Protein AF-X1VBJ0-F1 (afdb_monomer_lite)

Foldseek 3Di:
DDDPVVVVVVLCVVQNDDAAEDEDEDQAAVVVVVVLVVVPWDWPDDDHPAKTWIFSDDRRTYIYMYGYDDDPPPDD

Radius of gyration: 13.89 Å; chains: 1; bounding box: 39×29×32 Å

Structure (mmCIF, N/CA/C/O backbone):
data_AF-X1VBJ0-F1
#
_entry.id   AF-X1VBJ0-F1
#
loop_
_atom_site.group_PDB
_atom_site.id
_atom_site.type_symbol
_atom_site.label_atom_id
_atom_site.label_alt_id
_atom_site.label_comp_id
_atom_site.label_asym_id
_atom_site.label_entity_id
_atom_site.label_seq_id
_atom_site.pdbx_PDB_ins_code
_atom_site.Cartn_x
_atom_site.Cartn_y
_atom_site.Cartn_z
_atom_site.occupancy
_atom_site.B_iso_or_equiv
_atom_site.auth_seq_id
_atom_site.auth_comp_id
_atom_site.auth_asym_id
_atom_site.auth_atom_id
_atom_site.pdbx_PDB_model_num
ATOM 1 N N . LEU A 1 1 ? -11.136 12.213 -7.191 1.00 43.12 1 LEU A N 1
ATOM 2 C CA . LEU A 1 1 ? -10.166 12.606 -6.148 1.00 43.12 1 LEU A CA 1
ATOM 3 C C . LEU A 1 1 ? -8.981 13.253 -6.870 1.00 43.12 1 LEU A C 1
ATOM 5 O O . LEU A 1 1 ? -8.450 12.607 -7.760 1.00 43.12 1 LEU A O 1
ATOM 9 N N . ILE A 1 2 ? -8.636 14.519 -6.601 1.00 37.84 2 ILE A N 1
ATOM 10 C CA . ILE A 1 2 ? -7.442 15.170 -7.184 1.00 37.84 2 ILE A CA 1
ATOM 11 C C . ILE A 1 2 ? -6.293 14.969 -6.196 1.00 37.84 2 ILE A C 1
ATOM 13 O O . ILE A 1 2 ? -6.370 15.435 -5.060 1.00 37.84 2 ILE A O 1
ATOM 17 N N . GLN A 1 3 ? -5.270 14.225 -6.613 1.00 48.44 3 GLN A N 1
ATOM 18 C CA . GLN A 1 3 ? -4.005 14.110 -5.889 1.00 48.44 3 GLN A CA 1
ATOM 19 C C . GLN A 1 3 ? -3.143 15.367 -6.125 1.00 48.44 3 GLN A C 1
ATOM 21 O O . GLN A 1 3 ? -3.343 16.058 -7.128 1.00 48.44 3 GLN A O 1
ATOM 26 N N . PRO A 1 4 ? -2.196 15.699 -5.226 1.00 46.72 4 PRO A N 1
ATOM 27 C CA . PRO A 1 4 ? -1.209 16.744 -5.492 1.00 46.72 4 PRO A CA 1
ATOM 28 C C . PRO A 1 4 ? -0.402 16.417 -6.760 1.00 46.72 4 PRO A C 1
ATOM 30 O O . PRO A 1 4 ? -0.038 15.266 -6.995 1.00 46.72 4 PRO A O 1
ATOM 33 N N . ALA A 1 5 ? -0.137 17.443 -7.574 1.00 53.09 5 ALA A N 1
ATOM 34 C CA . ALA A 1 5 ? 0.381 17.312 -8.939 1.00 53.09 5 ALA A CA 1
ATOM 35 C C . ALA A 1 5 ? 1.684 16.495 -9.061 1.00 53.09 5 ALA A C 1
ATOM 37 O O . ALA A 1 5 ? 1.877 15.817 -10.064 1.00 53.09 5 ALA A O 1
ATOM 38 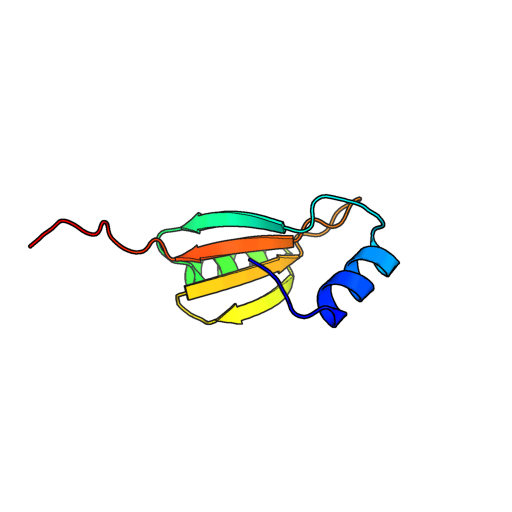N N . GLU A 1 6 ? 2.538 16.510 -8.035 1.00 54.44 6 GLU A N 1
ATOM 39 C CA . GLU A 1 6 ? 3.850 15.843 -8.038 1.00 54.44 6 GLU A CA 1
ATOM 40 C C . GLU A 1 6 ? 3.766 14.307 -8.144 1.00 54.44 6 GLU A C 1
ATOM 42 O O . GLU A 1 6 ? 4.597 13.677 -8.807 1.00 54.44 6 GLU A O 1
ATOM 47 N N . GLY A 1 7 ? 2.747 13.689 -7.531 1.00 58.19 7 GLY A N 1
ATOM 48 C CA . GLY A 1 7 ? 2.533 12.238 -7.616 1.00 58.19 7 GLY A CA 1
ATOM 49 C C . GLY A 1 7 ? 2.074 11.802 -9.009 1.00 58.19 7 GLY A C 1
ATOM 50 O O . GLY A 1 7 ? 2.532 10.788 -9.531 1.00 58.19 7 GLY A O 1
ATOM 51 N N . TYR A 1 8 ? 1.235 12.625 -9.639 1.00 59.16 8 TYR A N 1
ATOM 52 C CA . TYR A 1 8 ? 0.706 12.387 -10.980 1.00 59.16 8 TYR A CA 1
ATOM 53 C C . TYR A 1 8 ? 1.790 12.504 -12.063 1.00 59.16 8 TYR A C 1
ATOM 55 O O . TYR A 1 8 ? 1.876 11.646 -12.938 1.00 59.16 8 TYR A O 1
ATOM 63 N N . THR A 1 9 ? 2.670 13.510 -11.985 1.00 61.56 9 THR A N 1
ATOM 64 C CA . THR A 1 9 ? 3.784 13.664 -12.940 1.00 61.56 9 THR A CA 1
ATOM 65 C C . THR A 1 9 ? 4.787 12.517 -12.855 1.00 61.56 9 THR A C 1
ATOM 67 O O . THR A 1 9 ? 5.169 11.972 -13.884 1.00 61.56 9 THR A O 1
ATOM 70 N N . THR A 1 10 ? 5.141 12.069 -11.644 1.00 64.81 10 THR A N 1
ATOM 71 C CA . THR A 1 10 ? 6.066 10.932 -11.461 1.00 64.81 10 THR A CA 1
ATOM 72 C C . THR A 1 10 ? 5.493 9.639 -12.055 1.00 64.81 10 THR A C 1
ATOM 74 O O . THR A 1 10 ? 6.208 8.851 -12.678 1.00 64.81 10 THR A O 1
ATOM 77 N N . PHE A 1 11 ? 4.184 9.427 -11.893 1.00 63.47 11 PHE A N 1
ATOM 78 C CA . PHE A 1 11 ? 3.479 8.294 -12.481 1.00 63.47 11 PHE A CA 1
ATOM 79 C C . PHE A 1 11 ? 3.494 8.343 -14.014 1.00 63.47 11 PHE A C 1
ATOM 81 O O . PHE A 1 11 ? 3.845 7.346 -14.644 1.00 63.47 11 PHE A O 1
ATOM 88 N N . MET A 1 12 ? 3.161 9.500 -14.601 1.00 63.97 12 MET A N 1
ATOM 89 C CA . MET A 1 12 ? 3.184 9.710 -16.053 1.00 63.97 12 MET A CA 1
ATOM 90 C C . MET A 1 12 ? 4.578 9.493 -16.647 1.00 63.97 12 MET A C 1
ATOM 92 O O . MET A 1 12 ? 4.695 8.844 -17.683 1.00 63.97 12 MET A O 1
ATOM 96 N N . ASP A 1 13 ? 5.628 9.979 -15.983 1.00 68.31 13 ASP A N 1
ATOM 97 C CA . ASP A 1 13 ? 7.011 9.812 -16.442 1.00 68.31 13 ASP A CA 1
ATOM 98 C C . ASP A 1 13 ? 7.456 8.339 -16.426 1.00 68.31 13 ASP A C 1
ATOM 100 O O . ASP A 1 13 ? 8.269 7.921 -17.250 1.00 68.31 13 ASP A O 1
ATOM 104 N N . THR A 1 14 ? 6.906 7.537 -15.507 1.00 65.25 14 THR A N 1
ATOM 105 C CA . THR A 1 14 ? 7.280 6.124 -15.330 1.00 65.25 14 THR A CA 1
ATOM 106 C C . THR A 1 14 ? 6.436 5.177 -16.192 1.00 65.25 14 THR A C 1
ATOM 108 O O . THR A 1 14 ? 6.957 4.189 -16.709 1.00 65.25 14 THR A O 1
ATOM 111 N N . HIS A 1 15 ? 5.141 5.464 -16.368 1.00 64.06 15 HIS A N 1
ATOM 112 C CA . HIS A 1 15 ? 4.168 4.534 -16.960 1.00 64.06 15 HIS A CA 1
ATOM 113 C C . HIS A 1 15 ? 3.455 5.065 -18.216 1.00 64.06 15 HIS A C 1
ATOM 115 O O . HIS A 1 15 ? 2.805 4.283 -18.912 1.00 64.06 15 HIS A O 1
ATOM 121 N N . GLY A 1 16 ? 3.596 6.353 -18.549 1.00 62.41 16 GLY A N 1
ATOM 122 C CA . GLY A 1 16 ? 2.866 7.009 -19.637 1.00 62.41 16 GLY A CA 1
ATOM 123 C C . GLY A 1 16 ? 1.425 7.383 -19.268 1.00 62.41 16 GLY A C 1
ATOM 124 O O . GLY A 1 16 ? 1.016 7.333 -18.108 1.00 62.41 16 GLY A O 1
ATOM 125 N N . GLU A 1 17 ? 0.635 7.790 -20.264 1.00 59.06 17 GLU A N 1
ATOM 126 C CA . GLU A 1 17 ? -0.801 8.040 -20.081 1.00 59.06 17 GLU A CA 1
ATOM 127 C C . GLU A 1 17 ? -1.556 6.716 -19.854 1.00 59.06 17 GLU A C 1
ATOM 129 O O . GLU A 1 17 ? -1.417 5.772 -20.633 1.00 59.06 17 GLU A O 1
ATOM 134 N N . GLY A 1 18 ? -2.377 6.637 -18.800 1.00 61.38 18 GLY A N 1
ATOM 135 C CA . GLY A 1 18 ? -3.063 5.398 -18.423 1.00 61.38 18 GLY A CA 1
ATOM 136 C C . GLY A 1 18 ? -3.988 5.526 -17.208 1.00 61.38 18 GLY A C 1
ATOM 137 O O . GLY A 1 18 ? -4.203 6.614 -16.671 1.00 61.38 18 GLY A O 1
ATOM 138 N N . LEU A 1 19 ? -4.571 4.400 -16.782 1.00 62.56 19 LEU A N 1
ATOM 139 C CA . LEU A 1 19 ? -5.471 4.343 -15.628 1.00 62.56 19 LEU A CA 1
ATOM 140 C C . LEU A 1 19 ? -4.670 4.525 -14.329 1.00 62.56 19 LEU A C 1
ATOM 142 O O . LEU A 1 19 ? -3.889 3.661 -13.952 1.00 62.56 19 LEU A O 1
ATOM 146 N N . HIS A 1 20 ? -4.871 5.662 -13.661 1.00 64.88 20 HIS A N 1
ATOM 147 C CA . HIS A 1 20 ? -4.013 6.107 -12.560 1.00 64.88 20 HIS A CA 1
ATOM 148 C C . HIS A 1 20 ? -4.253 5.354 -11.238 1.00 64.88 20 HIS A C 1
ATOM 150 O O . HIS A 1 20 ? -3.303 5.008 -10.542 1.00 64.88 20 HIS A O 1
ATOM 156 N N . HIS A 1 21 ? -5.511 5.068 -10.884 1.00 72.06 21 HIS A N 1
ATOM 157 C CA . HIS A 1 21 ? -5.827 4.127 -9.808 1.00 72.06 21 HIS A CA 1
ATOM 158 C C . HIS A 1 21 ? -7.190 3.456 -9.987 1.00 72.06 21 HIS A C 1
ATOM 160 O O . HIS A 1 21 ? -8.098 4.029 -10.593 1.00 72.06 21 HIS A O 1
ATOM 166 N N . TRP A 1 22 ? -7.344 2.262 -9.412 1.00 80.06 22 TRP A N 1
ATOM 167 C CA . TRP A 1 22 ? -8.615 1.540 -9.325 1.00 80.06 22 TRP A CA 1
ATOM 168 C C . TRP A 1 22 ? -8.945 1.196 -7.868 1.00 80.06 22 TRP A C 1
ATOM 170 O O . TRP A 1 22 ? -8.163 0.523 -7.195 1.00 80.06 22 TRP A O 1
ATOM 180 N N . GLY A 1 23 ? -10.104 1.651 -7.383 1.00 85.06 23 GLY A N 1
ATOM 181 C CA . GLY A 1 23 ? -10.485 1.542 -5.974 1.00 85.06 23 GLY A CA 1
ATOM 182 C C . GLY A 1 23 ? -11.461 0.408 -5.646 1.00 85.06 23 GLY A C 1
ATOM 183 O O . GLY A 1 23 ? -12.429 0.186 -6.374 1.00 85.06 23 GLY A O 1
ATOM 184 N N . PHE A 1 24 ? -11.252 -0.260 -4.509 1.00 86.94 24 PHE A N 1
ATOM 185 C CA . PHE A 1 24 ? -12.128 -1.290 -3.944 1.00 86.94 24 PHE A CA 1
ATOM 186 C C . PHE A 1 24 ? -12.522 -0.957 -2.501 1.00 86.94 24 PHE A C 1
ATOM 188 O O . PHE A 1 24 ? -11.687 -0.553 -1.695 1.00 86.94 24 PHE A O 1
ATOM 195 N N . PHE A 1 25 ? -13.791 -1.181 -2.150 1.00 91.25 25 PHE A N 1
ATOM 196 C CA . PHE A 1 25 ? -14.240 -1.110 -0.759 1.00 91.25 25 PHE A CA 1
ATOM 197 C C . PHE A 1 25 ? -14.094 -2.465 -0.065 1.00 91.25 25 PHE A C 1
ATOM 199 O O . PHE A 1 25 ? -14.642 -3.462 -0.539 1.00 91.25 25 PHE A O 1
ATOM 206 N N . VAL A 1 26 ? -13.424 -2.477 1.084 1.00 91.31 26 VAL A N 1
ATOM 207 C CA . VAL A 1 26 ? -13.144 -3.675 1.889 1.00 91.31 26 VAL A CA 1
ATOM 208 C C . VAL A 1 26 ? -13.583 -3.474 3.336 1.00 91.31 26 VAL A C 1
ATOM 210 O O . VAL A 1 26 ? -13.697 -2.344 3.808 1.00 91.31 26 VAL A O 1
ATOM 213 N N . ASP A 1 27 ? -13.868 -4.570 4.033 1.00 91.88 27 ASP A N 1
ATOM 214 C CA . ASP A 1 27 ? -14.388 -4.518 5.406 1.00 91.88 27 ASP A CA 1
ATOM 215 C C . ASP A 1 27 ? -13.281 -4.393 6.464 1.00 91.88 27 ASP A C 1
ATOM 217 O O . ASP A 1 27 ? -13.549 -3.914 7.562 1.00 91.88 27 ASP A O 1
ATOM 221 N N . ASP A 1 28 ? -12.047 -4.769 6.124 1.00 92.62 28 ASP A N 1
ATOM 222 C CA . ASP A 1 28 ? -10.842 -4.568 6.933 1.00 92.62 28 ASP A CA 1
ATOM 223 C C . ASP A 1 28 ? -9.703 -4.124 6.011 1.00 92.62 28 ASP A C 1
ATOM 225 O O . ASP A 1 28 ? -9.079 -4.932 5.318 1.00 92.62 28 ASP A O 1
ATOM 229 N N . VAL A 1 29 ? -9.488 -2.810 5.941 1.00 93.81 29 VAL A N 1
ATOM 230 C CA . VAL A 1 29 ? -8.497 -2.225 5.034 1.00 93.81 29 VAL A CA 1
ATOM 231 C C . VAL A 1 29 ? -7.062 -2.581 5.415 1.00 93.81 29 VAL A C 1
ATOM 233 O O . VAL A 1 29 ? -6.252 -2.843 4.527 1.00 93.81 29 VAL A O 1
ATOM 236 N N . ASP A 1 30 ? -6.750 -2.629 6.711 1.00 93.50 30 ASP A N 1
ATOM 237 C CA . ASP A 1 30 ? -5.391 -2.886 7.185 1.00 93.50 30 ASP A CA 1
ATOM 238 C C . ASP A 1 30 ? -5.047 -4.377 7.028 1.00 93.50 30 ASP A C 1
ATOM 240 O O . ASP A 1 30 ? -3.958 -4.716 6.555 1.00 93.50 30 ASP A O 1
ATOM 244 N N . GLY A 1 31 ? -5.993 -5.270 7.346 1.00 94.69 31 GLY A N 1
ATOM 245 C CA . GLY A 1 31 ? -5.833 -6.713 7.160 1.00 94.69 31 GLY A CA 1
ATOM 246 C C . GLY A 1 31 ? -5.677 -7.111 5.691 1.00 94.69 31 GLY A C 1
ATOM 247 O O . GLY A 1 31 ? -4.788 -7.893 5.345 1.00 94.69 31 GLY A O 1
ATOM 248 N N . GLU A 1 32 ? -6.488 -6.536 4.800 1.00 93.81 32 GLU A N 1
ATOM 249 C CA . GLU A 1 32 ? -6.403 -6.847 3.371 1.00 93.81 32 GLU A CA 1
ATOM 250 C C . GLU A 1 32 ? -5.125 -6.288 2.729 1.00 93.81 32 GLU A C 1
ATOM 252 O O . GLU A 1 32 ? -4.501 -6.956 1.901 1.00 93.81 32 GLU A O 1
ATOM 257 N N . ALA A 1 33 ? -4.674 -5.100 3.144 1.00 92.56 33 ALA A N 1
ATOM 258 C CA . ALA A 1 33 ? -3.393 -4.569 2.693 1.00 92.56 33 ALA A CA 1
ATOM 259 C C . ALA A 1 33 ? -2.215 -5.446 3.140 1.00 92.56 33 ALA A C 1
ATOM 261 O O . ALA A 1 33 ? -1.334 -5.724 2.328 1.00 92.56 33 ALA A O 1
ATOM 262 N N . ALA A 1 34 ? -2.212 -5.935 4.386 1.00 94.25 34 ALA A N 1
ATOM 263 C CA . ALA A 1 34 ? -1.179 -6.853 4.868 1.00 94.25 34 ALA A CA 1
ATOM 264 C C . ALA A 1 34 ? -1.112 -8.131 4.012 1.00 94.25 34 ALA A C 1
ATOM 266 O O . ALA A 1 34 ? -0.031 -8.525 3.573 1.00 94.25 34 ALA A O 1
ATOM 267 N N . ARG A 1 35 ? -2.273 -8.713 3.680 1.00 93.38 35 ARG A N 1
ATOM 268 C CA . ARG A 1 35 ? -2.379 -9.886 2.799 1.00 93.38 35 ARG A CA 1
ATOM 269 C C . ARG A 1 35 ? -1.786 -9.632 1.410 1.00 93.38 35 ARG A C 1
ATOM 271 O O . ARG A 1 35 ? -1.133 -10.508 0.849 1.00 93.38 35 ARG A O 1
ATOM 278 N N . LEU A 1 36 ? -2.023 -8.457 0.827 1.00 89.88 36 LEU A N 1
ATOM 279 C CA . LEU A 1 36 ? -1.489 -8.105 -0.493 1.00 89.88 36 LEU A CA 1
ATOM 280 C C . LEU A 1 36 ? 0.019 -7.831 -0.455 1.00 89.88 36 LEU A C 1
ATOM 282 O O . LEU A 1 36 ? 0.727 -8.210 -1.387 1.00 89.88 36 LEU A O 1
ATOM 286 N N . VAL A 1 37 ? 0.531 -7.245 0.630 1.00 91.25 37 VAL A N 1
ATOM 287 C CA . VAL A 1 37 ? 1.978 -7.067 0.836 1.00 91.25 37 VAL A CA 1
ATOM 288 C C . VAL A 1 37 ? 2.694 -8.415 0.934 1.00 91.25 37 VAL A C 1
ATOM 290 O O . VAL A 1 37 ? 3.727 -8.604 0.295 1.00 91.25 37 VAL A O 1
ATOM 293 N N . GLU A 1 38 ? 2.121 -9.394 1.640 1.00 92.94 38 GLU A N 1
ATOM 294 C CA . GLU A 1 38 ? 2.644 -10.771 1.669 1.00 92.94 38 GLU A CA 1
ATOM 295 C C . GLU A 1 38 ? 2.684 -11.426 0.277 1.00 92.94 38 GLU A C 1
ATOM 297 O O . GLU A 1 38 ? 3.515 -12.296 0.018 1.00 92.94 38 GLU A O 1
ATOM 302 N N . GLN A 1 39 ? 1.814 -10.990 -0.638 1.00 88.62 39 GLN A N 1
ATOM 303 C CA . GLN A 1 39 ? 1.758 -11.452 -2.028 1.00 88.62 39 GLN A CA 1
ATOM 304 C C . GLN A 1 39 ? 2.680 -10.670 -2.976 1.00 88.62 39 GLN A C 1
ATOM 306 O O . GLN A 1 39 ? 2.726 -10.980 -4.166 1.00 88.62 39 GLN A O 1
ATOM 311 N N . GLY A 1 40 ? 3.439 -9.698 -2.460 1.00 88.44 40 GLY A N 1
ATOM 312 C CA . GLY A 1 40 ? 4.431 -8.932 -3.214 1.00 88.44 40 GLY A CA 1
ATOM 313 C C . GLY A 1 40 ? 4.009 -7.512 -3.592 1.00 88.44 40 GLY A C 1
ATOM 314 O O . GLY A 1 40 ? 4.763 -6.842 -4.295 1.00 88.44 40 GLY A O 1
ATOM 315 N N . ALA A 1 41 ? 2.847 -7.030 -3.137 1.00 88.62 41 ALA A N 1
ATOM 316 C CA . ALA A 1 41 ? 2.470 -5.631 -3.324 1.00 88.62 41 ALA A CA 1
ATOM 317 C C . ALA A 1 41 ? 3.307 -4.695 -2.435 1.00 88.62 41 ALA A C 1
ATOM 319 O O . ALA A 1 41 ? 3.732 -5.056 -1.337 1.00 88.62 41 ALA A O 1
ATOM 320 N N . THR A 1 42 ? 3.506 -3.458 -2.885 1.00 90.06 42 THR A N 1
ATOM 321 C CA . THR A 1 42 ? 4.209 -2.413 -2.130 1.00 90.06 42 THR A CA 1
ATOM 322 C C . THR A 1 42 ? 3.241 -1.298 -1.752 1.00 90.06 42 THR A C 1
ATOM 324 O O . THR A 1 42 ? 2.501 -0.794 -2.594 1.00 90.06 42 THR A O 1
ATOM 327 N N . ILE A 1 43 ? 3.247 -0.880 -0.484 1.00 90.25 43 ILE A N 1
ATOM 328 C CA . ILE A 1 43 ? 2.449 0.267 -0.033 1.00 90.25 43 ILE A CA 1
ATOM 329 C C . ILE A 1 43 ? 3.099 1.557 -0.536 1.00 90.25 43 ILE A C 1
ATOM 331 O O . ILE A 1 43 ? 4.240 1.861 -0.193 1.00 90.25 43 ILE A O 1
ATOM 335 N N . VAL A 1 44 ? 2.341 2.332 -1.309 1.00 88.62 44 VAL A N 1
ATOM 336 C CA . VAL A 1 44 ? 2.779 3.618 -1.871 1.00 88.62 44 VAL A CA 1
ATOM 337 C C . VAL A 1 44 ? 2.428 4.765 -0.925 1.00 88.62 44 VAL A C 1
ATOM 339 O O . VAL A 1 44 ? 3.238 5.654 -0.671 1.00 88.62 44 VAL A O 1
ATOM 342 N N . GLN A 1 45 ? 1.210 4.755 -0.378 1.00 88.38 45 GLN A N 1
ATOM 343 C CA . GLN A 1 45 ? 0.726 5.777 0.548 1.00 88.38 45 GLN A CA 1
ATOM 344 C C . GLN A 1 45 ? -0.464 5.246 1.344 1.00 88.38 45 GLN A C 1
ATOM 346 O O . GLN A 1 45 ? -1.237 4.440 0.836 1.00 88.38 45 GLN A O 1
ATOM 351 N N . GLN A 1 46 ? -0.654 5.722 2.577 1.00 91.75 46 GLN A N 1
ATOM 352 C CA . GLN A 1 46 ? -1.764 5.255 3.405 1.00 91.75 46 GLN A CA 1
ATOM 353 C C . GLN A 1 46 ? -2.297 6.277 4.411 1.00 91.75 46 GLN A C 1
ATOM 355 O O . GLN A 1 46 ? -1.585 7.162 4.898 1.00 91.75 46 GLN A O 1
ATOM 360 N N . ARG A 1 47 ? -3.558 6.062 4.791 1.00 90.44 47 ARG A N 1
ATOM 361 C CA . ARG A 1 47 ? -4.200 6.511 6.030 1.00 90.44 47 ARG A CA 1
ATOM 362 C C . ARG A 1 47 ? -4.738 5.252 6.736 1.00 90.44 47 ARG A C 1
ATOM 364 O O . ARG A 1 47 ? -5.819 4.798 6.356 1.00 90.44 47 ARG A O 1
ATOM 371 N N . PRO A 1 48 ? -4.012 4.694 7.727 1.00 87.69 48 PRO A N 1
ATOM 372 C CA . PRO A 1 48 ? -4.403 3.453 8.407 1.00 87.69 48 PRO A CA 1
ATOM 373 C C . PRO A 1 48 ? -5.859 3.467 8.888 1.00 87.69 48 PRO A C 1
ATOM 375 O O . PRO A 1 48 ? -6.352 4.507 9.343 1.00 87.69 48 PRO A O 1
ATOM 378 N N . GLY A 1 49 ? -6.554 2.340 8.733 1.00 87.25 49 GLY A N 1
ATOM 379 C CA . GLY A 1 49 ? -7.978 2.191 9.050 1.00 87.25 49 GLY A CA 1
ATOM 380 C C . GLY A 1 49 ? -8.948 2.953 8.133 1.00 87.25 49 GLY A C 1
ATOM 381 O O . GLY A 1 49 ? -10.154 2.956 8.385 1.00 87.25 49 GLY A O 1
ATOM 382 N N . GLN A 1 50 ? -8.466 3.632 7.083 1.00 89.69 50 GLN A N 1
ATOM 383 C CA . GLN A 1 50 ? -9.316 4.363 6.136 1.00 89.69 50 GLN A CA 1
ATOM 384 C C . GLN A 1 50 ? -9.048 4.004 4.680 1.00 89.69 50 GLN A C 1
ATOM 386 O O . GLN A 1 50 ? -9.984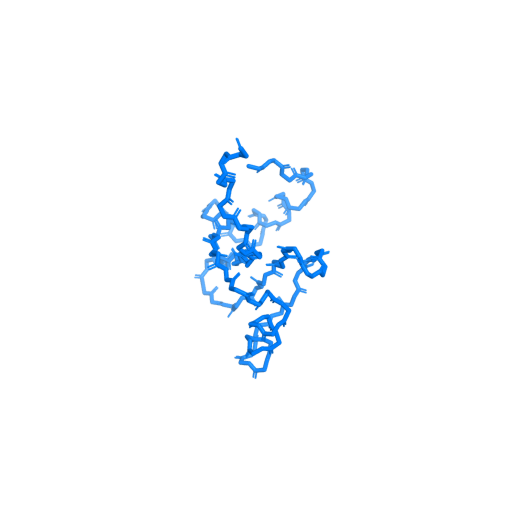 3.618 3.986 1.00 89.69 50 GLN A O 1
ATOM 391 N N . TRP A 1 51 ? -7.816 4.171 4.200 1.00 92.25 51 TRP A N 1
ATOM 392 C CA . TRP A 1 51 ? -7.462 3.844 2.820 1.00 92.25 51 TRP A CA 1
ATOM 393 C C . TRP A 1 51 ? -5.965 3.602 2.644 1.00 92.25 51 TRP A C 1
ATOM 395 O O . TRP A 1 51 ? -5.143 4.169 3.372 1.00 92.25 51 TRP A O 1
ATOM 405 N N . ILE A 1 52 ? -5.616 2.772 1.662 1.00 93.50 52 ILE A N 1
ATOM 406 C CA . ILE A 1 52 ? -4.237 2.375 1.351 1.00 93.50 52 ILE A CA 1
ATOM 407 C C . ILE A 1 52 ? -4.069 2.293 -0.173 1.00 93.50 52 ILE A C 1
ATOM 409 O O . ILE A 1 52 ? -4.860 1.634 -0.844 1.00 93.50 52 ILE A O 1
ATOM 413 N N . TYR A 1 53 ? -3.034 2.946 -0.709 1.00 91.50 53 TYR A N 1
ATOM 414 C CA . TYR A 1 53 ? -2.566 2.785 -2.088 1.00 91.50 53 TYR A CA 1
ATOM 415 C C . TYR A 1 53 ? -1.486 1.709 -2.166 1.00 91.50 53 TYR A C 1
ATOM 417 O O . TYR A 1 53 ? -0.490 1.767 -1.438 1.00 91.50 53 TYR A O 1
ATOM 425 N N . LEU A 1 54 ? -1.669 0.767 -3.085 1.00 88.81 54 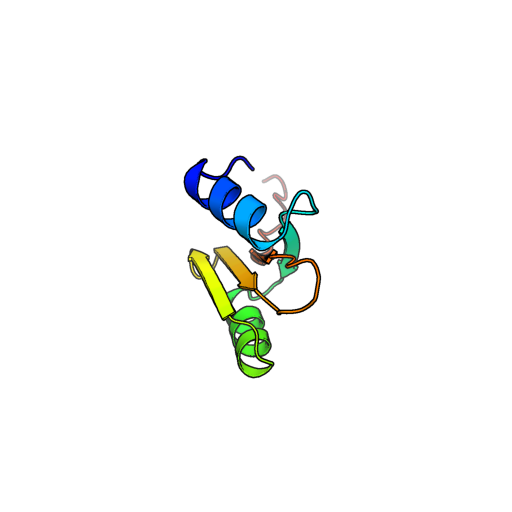LEU A N 1
ATOM 426 C CA . LEU A 1 54 ? -0.791 -0.373 -3.317 1.00 88.81 54 LEU A CA 1
ATOM 427 C C . LEU A 1 54 ? -0.336 -0.394 -4.775 1.00 88.81 54 LEU A C 1
ATOM 429 O O . LEU A 1 54 ? -1.153 -0.279 -5.687 1.00 88.81 54 LEU A O 1
ATOM 433 N N . ASP A 1 55 ? 0.959 -0.592 -4.981 1.00 87.38 55 ASP A N 1
ATOM 434 C CA . ASP A 1 55 ? 1.518 -1.011 -6.261 1.00 87.38 55 ASP A CA 1
ATOM 435 C C . ASP A 1 55 ? 1.637 -2.540 -6.257 1.00 87.38 55 ASP A C 1
ATOM 437 O O . ASP A 1 55 ? 2.378 -3.113 -5.456 1.00 87.38 55 ASP A O 1
ATOM 441 N N . CYS A 1 56 ? 0.871 -3.207 -7.122 1.00 77.06 56 CYS A N 1
ATOM 442 C CA . CYS A 1 56 ? 0.875 -4.667 -7.253 1.00 77.06 56 CYS A CA 1
ATOM 443 C C . CYS A 1 56 ? 1.834 -5.175 -8.347 1.00 77.06 56 CYS A C 1
ATOM 445 O O . CYS A 1 56 ? 1.905 -6.383 -8.571 1.00 77.06 56 CYS A O 1
ATOM 447 N N . GLY A 1 57 ? 2.564 -4.280 -9.022 1.00 67.50 57 GLY A N 1
ATOM 448 C CA . GLY A 1 57 ? 3.464 -4.606 -10.123 1.00 67.50 57 GLY A CA 1
ATOM 449 C C . GLY A 1 57 ? 2.756 -5.040 -11.417 1.00 67.50 57 GLY A C 1
ATOM 450 O O . GLY A 1 57 ? 1.599 -5.456 -11.435 1.00 67.50 57 GLY A O 1
ATOM 451 N N . GLY A 1 58 ? 3.479 -4.947 -12.537 1.00 63.78 58 GLY A N 1
ATOM 452 C CA . GLY A 1 58 ? 3.030 -5.389 -13.863 1.00 63.78 58 GLY A CA 1
ATOM 453 C C . GLY A 1 58 ? 3.103 -4.293 -14.940 1.00 63.78 58 GLY A C 1
ATOM 454 O O . GLY A 1 58 ? 3.149 -3.105 -14.618 1.00 63.78 58 GLY A O 1
ATOM 455 N N . PRO A 1 59 ? 3.136 -4.659 -16.236 1.00 48.06 59 PRO A 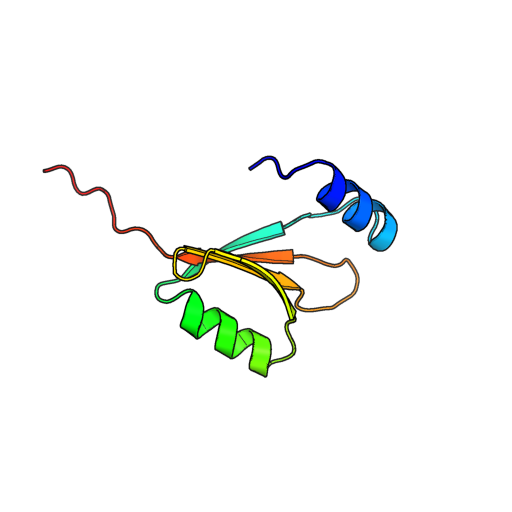N 1
ATOM 456 C CA . PRO A 1 59 ? 3.167 -3.684 -17.326 1.00 48.06 59 PRO A CA 1
ATOM 457 C C . PRO A 1 59 ? 1.932 -2.770 -17.285 1.00 48.06 59 PRO A C 1
ATOM 459 O O . PRO A 1 59 ? 0.805 -3.261 -17.304 1.00 48.06 59 PRO A O 1
ATOM 462 N N . GLY A 1 60 ? 2.146 -1.451 -17.243 1.00 55.81 60 GLY A N 1
ATOM 463 C CA . GLY A 1 60 ? 1.080 -0.440 -17.183 1.00 55.81 60 GLY A CA 1
ATOM 464 C C . GLY A 1 60 ? 0.785 0.127 -15.788 1.00 55.81 60 GLY A C 1
ATOM 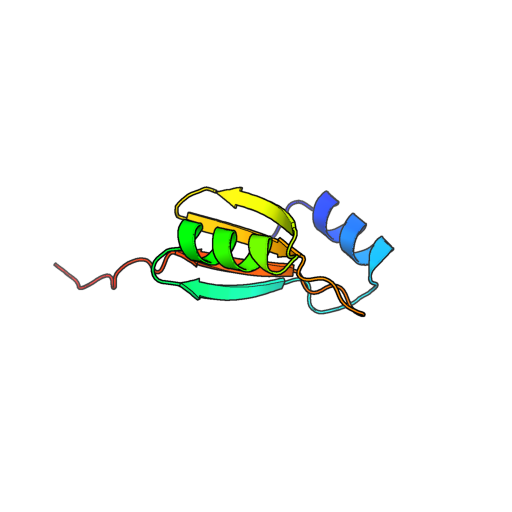465 O O . GLY A 1 60 ? -0.023 1.044 -15.700 1.00 55.81 60 GLY A O 1
ATOM 466 N N . GLY A 1 61 ? 1.442 -0.385 -14.735 1.00 58.69 61 GLY A N 1
ATOM 467 C CA . GLY A 1 61 ? 1.557 0.255 -13.417 1.00 58.69 61 GLY A CA 1
ATOM 468 C C . GLY A 1 61 ? 0.254 0.783 -12.826 1.00 58.69 61 GLY A C 1
ATOM 469 O O . GLY A 1 61 ? 0.137 1.974 -12.602 1.00 58.69 61 GLY A O 1
ATOM 470 N N . VAL A 1 62 ? -0.747 -0.060 -12.579 1.00 68.19 62 VAL A N 1
ATOM 471 C CA . VAL A 1 62 ? -1.989 0.407 -11.938 1.00 68.19 62 VAL A CA 1
ATOM 472 C C . VAL A 1 62 ? -1.808 0.439 -10.421 1.00 68.19 62 VAL A C 1
ATOM 474 O O . VAL A 1 62 ? -1.524 -0.593 -9.813 1.00 68.19 62 VAL A O 1
ATOM 477 N N . ILE A 1 63 ? -2.037 1.600 -9.798 1.00 81.88 63 ILE A N 1
ATOM 478 C CA . ILE A 1 63 ? -2.140 1.707 -8.337 1.00 81.88 63 ILE A CA 1
ATOM 479 C C . ILE A 1 63 ? -3.537 1.250 -7.902 1.00 81.88 63 ILE A C 1
ATOM 481 O O . 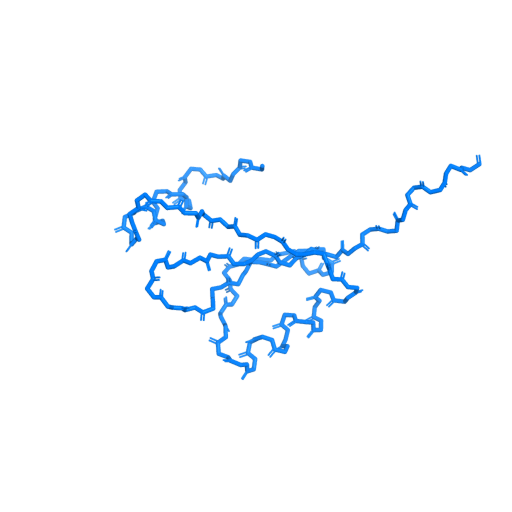ILE A 1 63 ? -4.554 1.774 -8.359 1.00 81.88 63 ILE A O 1
ATOM 485 N N . PHE A 1 64 ? -3.616 0.294 -6.985 1.00 86.06 64 PHE A N 1
ATOM 486 C CA . PHE A 1 64 ? -4.884 -0.101 -6.378 1.00 86.06 64 PHE A CA 1
ATOM 487 C C . PHE A 1 64 ? -5.143 0.690 -5.098 1.00 86.06 64 PHE A C 1
ATOM 489 O O . PHE A 1 64 ? -4.251 0.860 -4.272 1.00 86.06 64 PHE A O 1
ATOM 496 N N . GLU A 1 65 ? -6.374 1.168 -4.926 1.00 90.06 65 GLU A N 1
ATOM 497 C CA . GLU A 1 65 ? -6.821 1.859 -3.714 1.00 90.06 65 GLU A CA 1
ATOM 498 C C . GLU A 1 65 ? -7.756 0.949 -2.920 1.00 90.06 65 GLU A C 1
ATOM 500 O O . GLU A 1 65 ? -8.859 0.638 -3.365 1.00 90.06 65 GLU A O 1
ATOM 505 N N . LEU A 1 66 ? -7.349 0.528 -1.728 1.00 91.19 66 LEU A N 1
ATOM 506 C CA . LEU A 1 66 ? -8.273 -0.082 -0.781 1.00 91.19 66 LEU A CA 1
ATOM 507 C C . LEU A 1 66 ? -8.905 1.013 0.064 1.00 91.19 66 LEU A C 1
ATOM 509 O O . LEU A 1 66 ? -8.205 1.881 0.578 1.00 91.19 66 LEU A O 1
ATOM 513 N N . MET A 1 67 ? -10.220 0.954 0.236 1.00 93.56 67 MET A N 1
ATOM 514 C CA . MET A 1 67 ? -10.969 1.866 1.091 1.00 93.56 67 MET A CA 1
ATOM 515 C C . MET A 1 67 ? -11.783 1.077 2.104 1.00 93.56 67 MET A C 1
ATOM 517 O O . MET A 1 67 ? -12.547 0.181 1.746 1.00 93.56 67 MET A O 1
ATOM 521 N N . GLN A 1 68 ? -11.680 1.465 3.369 1.00 91.75 68 GLN A N 1
ATOM 522 C CA . GLN A 1 68 ? -12.535 0.948 4.421 1.00 91.75 68 GLN A CA 1
ATOM 523 C C . GLN A 1 68 ? -13.996 1.240 4.072 1.00 91.75 68 GLN A C 1
ATOM 525 O O . GLN A 1 68 ? -14.387 2.396 3.859 1.00 91.75 68 GLN A O 1
ATOM 530 N N . ARG A 1 69 ? -14.828 0.198 4.041 1.00 88.19 69 ARG A N 1
ATOM 531 C CA . ARG A 1 69 ? -16.269 0.344 3.867 1.00 88.19 69 ARG A CA 1
ATOM 532 C C . ARG A 1 69 ? -16.805 1.142 5.050 1.00 88.19 69 ARG A C 1
ATOM 534 O O . ARG A 1 69 ? -16.841 0.666 6.183 1.00 88.19 69 ARG A O 1
ATOM 541 N N . ARG A 1 70 ? -17.226 2.379 4.795 1.00 78.56 70 ARG A N 1
ATOM 542 C CA . ARG A 1 70 ? -17.988 3.156 5.775 1.00 78.56 70 ARG A CA 1
ATOM 543 C C . ARG A 1 70 ? -19.404 2.589 5.800 1.00 78.56 70 ARG A C 1
ATOM 545 O O . ARG A 1 70 ? -19.983 2.348 4.739 1.00 78.56 70 ARG A O 1
ATOM 552 N N . GLY A 1 71 ? -19.924 2.313 6.998 1.00 66.00 71 GLY A N 1
ATOM 553 C CA . GLY A 1 71 ? -21.287 1.808 7.172 1.00 66.00 71 GLY A CA 1
ATOM 554 C C . GLY A 1 71 ? -22.292 2.666 6.400 1.00 66.00 71 GLY A C 1
ATOM 555 O O . GLY A 1 71 ? -22.061 3.861 6.201 1.00 66.00 71 GLY A O 1
ATOM 556 N N . ARG A 1 72 ? -23.396 2.059 5.936 1.00 54.91 72 ARG A N 1
ATOM 557 C CA . ARG A 1 72 ? -24.510 2.829 5.360 1.00 54.91 72 ARG A CA 1
ATOM 558 C C . ARG A 1 72 ? -24.844 3.958 6.334 1.00 54.91 72 ARG A C 1
ATOM 560 O O . ARG A 1 72 ? -25.035 3.689 7.517 1.00 54.91 72 ARG A O 1
ATOM 567 N N . ILE A 1 73 ? -24.965 5.186 5.832 1.00 54.12 73 ILE A N 1
ATOM 568 C CA . ILE A 1 73 ? -25.796 6.182 6.507 1.00 54.12 73 ILE A CA 1
ATOM 569 C C . ILE A 1 73 ? -27.206 5.593 6.441 1.00 54.12 73 ILE A C 1
ATOM 571 O O . ILE A 1 73 ? -27.862 5.629 5.403 1.00 54.12 73 ILE A O 1
ATOM 575 N N . THR A 1 74 ? -27.605 4.880 7.485 1.00 50.00 74 THR A N 1
ATOM 576 C CA . THR A 1 74 ? -29.012 4.603 7.733 1.00 50.00 74 THR A CA 1
ATOM 577 C C . THR A 1 74 ? -29.503 5.812 8.497 1.00 50.00 74 THR A C 1
ATOM 579 O O . THR A 1 74 ? -29.001 6.064 9.592 1.00 50.00 74 THR A O 1
ATOM 582 N N . ASP A 1 75 ? -30.386 6.588 7.873 1.00 50.97 75 ASP A N 1
ATOM 583 C CA . ASP A 1 75 ? -30.998 7.750 8.506 1.00 50.97 75 ASP A CA 1
ATOM 584 C C . ASP A 1 75 ? -31.547 7.371 9.890 1.00 50.97 75 ASP A C 1
ATOM 586 O O . ASP A 1 75 ? -32.135 6.299 10.071 1.00 50.97 75 ASP A O 1
ATOM 590 N N . SER A 1 76 ? -31.247 8.249 10.848 1.00 51.09 76 SER A N 1
ATOM 591 C CA . SER A 1 76 ? -31.661 8.193 12.256 1.00 51.09 76 SER A CA 1
ATOM 592 C C . SER A 1 76 ? -33.159 8.422 12.411 1.00 51.09 76 SER A C 1
ATOM 594 O O . SER A 1 76 ? -33.708 9.215 11.613 1.00 51.09 76 SER A O 1
#

Sequence (76 aa):
LIQPAEGYTTFMDTHGEGLHHWGFFVDDVDGEAARLVEQGATIVQQRPGQWIYLDCGGPGGVIFELMQRRGRITDS

InterPro domains:
  IPR029068 Glyoxalase/Bleomycin resistance protein/Dihydroxybiphenyl dioxygenase [G3DSA:3.10.180.10] (1-69)
  IPR029068 Glyoxalase/Bleomycin resistance protein/Dihydroxybiphenyl dioxygenase [SSF54593] (8-71)
  IPR037523 Vicinal oxygen chelate (VOC), core domain [PS51819] (1-69)

Organism: NCBI:txid412755

pLDDT: mean 75.98, std 16.63, range [37.84, 94.69]

Secondary structure (DSSP, 8-state):
----HHHHHHHHHHH-SS--EEEEEES-HHHHHHHHHHTT-EEEEEETTTEEEEE--STT-PEEEEEE-PPP----